Protein AF-A0A954U5G1-F1 (afdb_monomer)

Radius of gyration: 24.32 Å; Cα contacts (8 Å, |Δi|>4): 125; chains: 1; bounding box: 34×85×56 Å

Nearest PDB structures (foldseek):
  5ier-assembly4_D  TM=6.107E-01  e=1.294E+00  synthetic construct
  4rth-assembly1_A  TM=5.246E-01  e=1.869E+00  Zea mays
  4j8t-assembly5_C-3  TM=7.708E-01  e=8.641E+00  Pseudomonas aeruginosa PAO1
  4rth-assembly2_B  TM=5.357E-01  e=4.683E+00  Zea mays
  4o7p-assembly1_A  TM=5.088E-01  e=5.294E+00  Mycobacterium tuberculosis

Sequence (109 aa):
MPQSQELQSHEHHSQEIVLATLPGANSGERVLMVLKNRVGEESRVEMRQQTWCEQIGWYTQSSIGMEPQQVAALRNALGQTATVSSGPRHFSRLRKPGFEPRVVHADSA

Solvent-accessible surface area (backbone atoms only — not comparable to full-atom values): 7151 Å² total; per-residue (Å²): 134,84,83,82,80,78,80,78,78,76,78,69,66,65,51,77,43,81,77,46,79,43,83,40,97,48,96,52,31,32,35,36,35,29,41,39,42,37,75,96,52,78,64,31,41,31,44,31,39,29,38,57,40,96,91,77,42,76,42,76,80,45,75,47,81,33,51,66,70,53,50,52,51,49,51,53,62,65,62,61,78,75,67,83,86,74,76,73,95,76,67,92,73,75,71,81,77,82,84,73,86,81,83,77,84,80,82,85,129

Secondary structure (DSSP, 8-state):
-------------EEEEEEEEEE-SSTTEEEEEEEEEETTS--EEEEEEEEEETTTEEEEEEEEEE-HHHHHHHHHHHHTT-------TT-TT----------------

Mean predicted aligned error: 15.63 Å

pLDDT: mean 79.01, std 18.63, range [45.84, 98.06]

Structure (mmCIF, N/CA/C/O backbone):
data_AF-A0A954U5G1-F1
#
_entry.id   AF-A0A954U5G1-F1
#
loop_
_atom_site.group_PDB
_atom_site.id
_atom_site.type_symbol
_atom_site.label_atom_id
_atom_site.label_alt_id
_atom_site.label_comp_id
_atom_site.label_asym_id
_atom_site.label_entity_id
_atom_site.label_seq_id
_atom_site.pdbx_PDB_ins_code
_atom_site.Cartn_x
_atom_site.Cartn_y
_atom_site.Cartn_z
_atom_site.occupancy
_atom_site.B_iso_or_equiv
_atom_site.auth_seq_id
_atom_site.auth_comp_id
_atom_site.auth_asym_id
_atom_site.auth_atom_id
_atom_site.pdbx_PDB_model_num
ATOM 1 N N . MET A 1 1 ? -21.412 48.611 -0.175 1.00 45.84 1 MET A N 1
ATOM 2 C CA . MET A 1 1 ? -20.125 47.907 -0.348 1.00 45.84 1 MET A CA 1
ATOM 3 C C . MET A 1 1 ? -20.238 46.561 0.363 1.00 45.84 1 MET A C 1
ATOM 5 O O . MET A 1 1 ? -20.263 46.576 1.587 1.00 45.84 1 MET A O 1
ATOM 9 N N . PRO A 1 2 ? -20.457 45.438 -0.343 1.00 50.41 2 PRO A N 1
ATOM 10 C CA . PRO A 1 2 ? -20.584 44.128 0.295 1.00 50.41 2 PRO A CA 1
ATOM 11 C C . PRO A 1 2 ? -19.204 43.554 0.655 1.00 50.41 2 PRO A C 1
ATOM 13 O O . PRO A 1 2 ? -18.255 43.682 -0.113 1.00 50.41 2 PRO A O 1
ATOM 16 N N . GLN A 1 3 ? -19.108 42.960 1.846 1.00 47.19 3 GLN A N 1
ATOM 17 C CA . GLN A 1 3 ? -17.928 42.269 2.365 1.00 47.19 3 GLN A CA 1
ATOM 18 C C . GLN A 1 3 ? -17.659 40.994 1.555 1.00 47.19 3 GLN A C 1
ATOM 20 O O . GLN A 1 3 ? -18.491 40.089 1.522 1.00 47.19 3 GLN A O 1
ATOM 25 N N . SER A 1 4 ? -16.484 40.920 0.934 1.00 57.25 4 SER A N 1
ATOM 26 C CA . SER A 1 4 ? -15.933 39.696 0.357 1.00 57.25 4 SER A CA 1
ATOM 27 C C . SER A 1 4 ? -15.586 38.725 1.488 1.00 57.25 4 SER A C 1
ATOM 29 O O . SER A 1 4 ? -14.604 38.926 2.197 1.00 57.25 4 SER A O 1
ATOM 31 N N . GLN A 1 5 ? -16.412 37.697 1.692 1.00 52.84 5 GLN A N 1
ATOM 32 C CA . GLN A 1 5 ? -16.040 36.545 2.511 1.00 52.84 5 GLN A CA 1
ATOM 33 C C . GLN A 1 5 ? -14.991 35.733 1.750 1.00 52.84 5 GLN A C 1
ATOM 35 O O . GLN A 1 5 ? -15.282 35.065 0.760 1.00 52.84 5 GLN A O 1
ATOM 40 N N . GLU A 1 6 ? -13.755 35.853 2.213 1.00 51.81 6 GLU A N 1
ATOM 41 C CA . GLU A 1 6 ? -12.611 35.051 1.811 1.00 51.81 6 GLU A CA 1
ATOM 42 C C . GLU A 1 6 ? -12.886 33.590 2.201 1.00 51.81 6 GLU A C 1
ATOM 44 O O . GLU A 1 6 ? -13.038 33.257 3.378 1.00 51.81 6 GLU A O 1
ATOM 49 N N . LEU A 1 7 ? -13.042 32.729 1.194 1.00 53.00 7 LEU A N 1
ATOM 50 C CA . LEU A 1 7 ? -13.214 31.287 1.345 1.00 53.00 7 LEU A CA 1
ATOM 51 C C . LEU A 1 7 ? -11.960 30.716 2.015 1.00 53.00 7 LEU A C 1
ATOM 53 O O . LEU A 1 7 ? -10.952 30.476 1.354 1.00 53.00 7 LEU A O 1
ATOM 57 N N . GLN A 1 8 ? -12.021 30.509 3.330 1.00 50.03 8 GLN A N 1
ATOM 58 C CA . GLN A 1 8 ? -10.999 29.777 4.068 1.00 50.03 8 GLN A CA 1
ATOM 59 C C . GLN A 1 8 ? -10.960 28.340 3.541 1.00 50.03 8 GLN A C 1
ATOM 61 O O . GLN A 1 8 ? -11.825 27.513 3.831 1.00 50.03 8 GLN A O 1
ATOM 66 N N . SER A 1 9 ? -9.949 28.053 2.728 1.00 50.22 9 SER A N 1
ATOM 67 C CA . SER A 1 9 ? -9.553 26.711 2.332 1.00 50.22 9 SER A CA 1
ATOM 68 C C . SER A 1 9 ? -9.127 25.946 3.585 1.00 50.22 9 SER A C 1
ATOM 70 O O . SER A 1 9 ? -7.994 26.070 4.044 1.00 50.22 9 SER A O 1
ATOM 72 N N . HIS A 1 10 ? -10.056 25.190 4.173 1.00 53.78 10 HIS A N 1
ATOM 73 C CA . HIS A 1 10 ? -9.752 24.236 5.233 1.00 53.78 10 HIS A CA 1
ATOM 74 C C . HIS A 1 10 ? -8.781 23.190 4.676 1.00 53.78 10 HIS A C 1
ATOM 76 O O . HIS A 1 10 ? -9.182 22.276 3.952 1.00 53.78 10 HIS A O 1
ATOM 82 N N . GLU A 1 11 ? -7.495 23.321 4.998 1.00 56.66 11 GLU A N 1
ATOM 83 C CA . GLU A 1 11 ? -6.527 22.256 4.770 1.00 56.66 11 GLU A CA 1
ATOM 84 C C . GLU A 1 11 ? -6.933 21.050 5.621 1.00 56.66 11 GLU A C 1
ATOM 86 O O . GLU A 1 11 ? -6.718 20.998 6.833 1.00 56.66 11 GLU A O 1
ATOM 91 N N . HIS A 1 12 ? -7.576 20.067 4.994 1.00 59.19 12 HIS A N 1
ATOM 92 C CA . HIS A 1 12 ? -7.830 18.793 5.644 1.00 59.19 12 HIS A CA 1
ATOM 93 C C . HIS A 1 12 ? -6.504 18.045 5.756 1.00 59.19 12 HIS A C 1
ATOM 95 O O . HIS A 1 12 ? -6.054 17.409 4.802 1.00 59.19 12 HIS A O 1
ATOM 101 N N . HIS A 1 13 ? -5.894 18.101 6.939 1.00 67.81 13 HIS A N 1
ATOM 102 C CA . HIS A 1 13 ? -4.756 17.258 7.271 1.00 67.81 13 HIS A CA 1
ATOM 103 C C . HIS A 1 13 ? -5.179 15.789 7.119 1.00 67.81 13 HIS A C 1
ATOM 105 O O . HIS A 1 13 ? -6.087 15.308 7.805 1.00 67.81 13 HIS A O 1
ATOM 111 N N . SER A 1 14 ? -4.570 15.093 6.161 1.00 79.50 14 SER A N 1
ATOM 112 C CA . SER A 1 14 ? -4.791 13.669 5.932 1.00 79.50 14 SER A CA 1
ATOM 113 C C . SER A 1 14 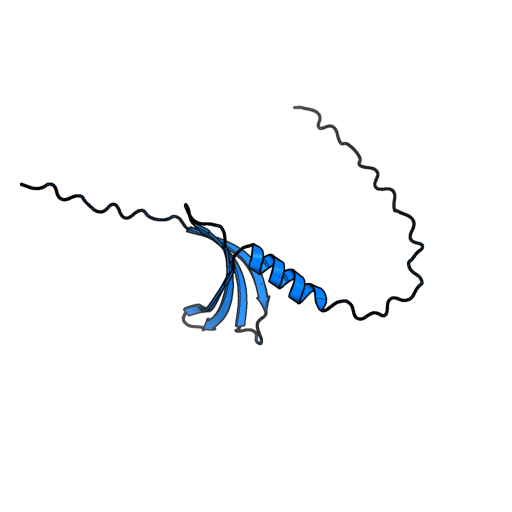? -3.516 12.922 6.291 1.00 79.50 14 SER A C 1
ATOM 115 O O . SER A 1 14 ? -2.434 13.240 5.802 1.00 79.50 14 SER A O 1
ATOM 117 N N . GLN A 1 15 ? -3.644 11.964 7.203 1.00 91.31 15 GLN A N 1
ATOM 118 C CA . GLN A 1 15 ? -2.554 11.101 7.624 1.00 91.31 15 GLN A CA 1
ATOM 119 C C . GLN A 1 15 ? -2.700 9.755 6.919 1.00 91.31 15 GLN A C 1
ATOM 121 O O . GLN A 1 15 ? -3.775 9.151 6.914 1.00 91.31 15 GLN A O 1
ATOM 126 N N . GLU A 1 16 ? -1.603 9.270 6.349 1.00 94.56 16 GLU A N 1
ATOM 127 C CA . GLU A 1 16 ? -1.532 7.952 5.728 1.00 94.56 16 GLU A CA 1
ATOM 128 C C . GLU A 1 16 ? -0.492 7.091 6.444 1.00 94.56 16 GLU A C 1
ATOM 130 O O . GLU A 1 16 ? 0.602 7.555 6.765 1.00 94.56 16 GLU A O 1
ATOM 135 N N . ILE A 1 17 ? -0.830 5.827 6.693 1.00 95.88 17 ILE A N 1
ATOM 136 C CA . ILE A 1 17 ? 0.063 4.858 7.335 1.00 95.88 17 ILE A CA 1
ATOM 137 C C . ILE A 1 17 ? 0.107 3.603 6.471 1.00 95.88 17 ILE A C 1
ATOM 139 O O . ILE A 1 17 ? -0.922 2.972 6.236 1.00 95.88 17 ILE A O 1
ATOM 143 N N . VAL A 1 18 ? 1.294 3.210 6.009 1.00 96.69 18 VAL A N 1
ATOM 144 C CA . VAL A 1 18 ? 1.470 1.932 5.306 1.00 96.69 18 VAL A CA 1
ATOM 145 C C . VAL A 1 18 ? 1.410 0.802 6.332 1.00 96.69 18 VAL A C 1
ATOM 147 O O . VAL A 1 18 ? 2.272 0.696 7.199 1.00 96.69 18 VAL A O 1
ATOM 150 N N . LEU A 1 19 ? 0.381 -0.036 6.233 1.00 95.44 19 LEU A N 1
ATOM 151 C CA . LEU A 1 19 ? 0.164 -1.190 7.104 1.00 95.44 19 LEU A CA 1
ATOM 152 C C . LEU A 1 19 ? 0.949 -2.416 6.631 1.00 95.44 19 LEU A C 1
ATOM 154 O O . LEU A 1 19 ? 1.451 -3.184 7.447 1.00 95.44 19 LEU A O 1
ATOM 158 N N . ALA A 1 20 ? 1.026 -2.620 5.314 1.00 95.44 20 ALA A N 1
ATOM 159 C CA . ALA A 1 20 ? 1.735 -3.743 4.713 1.00 95.44 20 ALA A CA 1
ATOM 160 C C . ALA A 1 20 ? 2.157 -3.438 3.272 1.00 95.44 20 ALA A C 1
ATOM 162 O O . ALA A 1 20 ? 1.482 -2.695 2.558 1.00 95.44 20 ALA A O 1
ATOM 163 N N . THR A 1 21 ? 3.233 -4.093 2.839 1.00 97.19 21 THR A N 1
ATOM 164 C CA . THR A 1 21 ? 3.682 -4.140 1.444 1.00 97.19 21 THR A CA 1
ATOM 165 C C . THR A 1 21 ? 3.687 -5.594 1.004 1.00 97.19 21 THR A C 1
ATOM 167 O O . THR A 1 21 ? 4.418 -6.408 1.565 1.00 97.19 21 THR A O 1
ATOM 170 N N . LEU A 1 22 ? 2.870 -5.920 0.011 1.00 95.75 22 LEU A N 1
ATOM 171 C CA . LEU A 1 22 ? 2.785 -7.245 -0.587 1.00 95.75 22 LEU A CA 1
ATOM 172 C C . LEU A 1 22 ? 3.532 -7.235 -1.928 1.00 95.75 22 LEU A C 1
ATOM 174 O O . LEU A 1 22 ? 3.392 -6.268 -2.685 1.00 95.75 22 LEU A O 1
ATOM 178 N N . PRO A 1 23 ? 4.320 -8.275 -2.243 1.00 96.25 23 PRO A N 1
ATOM 179 C CA . PRO A 1 23 ? 4.964 -8.381 -3.548 1.00 96.25 23 PRO A CA 1
ATOM 180 C C . PRO A 1 23 ? 3.911 -8.497 -4.660 1.00 96.25 23 PRO A C 1
ATOM 182 O O . PRO A 1 23 ? 2.874 -9.137 -4.472 1.00 96.25 23 PRO A O 1
ATOM 185 N N . GLY A 1 24 ? 4.168 -7.857 -5.801 1.00 93.12 24 GLY A N 1
ATOM 186 C CA . GLY A 1 24 ? 3.372 -8.015 -7.017 1.00 93.12 24 GLY A CA 1
ATOM 187 C C . GLY A 1 24 ? 3.796 -9.238 -7.830 1.00 93.12 24 GLY A C 1
ATOM 188 O O . GLY A 1 24 ? 4.514 -10.112 -7.340 1.00 93.12 24 GLY A O 1
ATOM 189 N N . ALA A 1 25 ? 3.365 -9.302 -9.092 1.00 90.56 25 ALA A N 1
ATOM 190 C CA . ALA A 1 25 ? 3.692 -10.429 -9.969 1.00 90.56 25 ALA A CA 1
ATOM 191 C C . ALA A 1 25 ? 5.174 -10.453 -10.388 1.00 90.56 25 ALA A C 1
ATOM 193 O O . ALA A 1 25 ? 5.717 -11.510 -10.706 1.00 90.56 25 ALA A O 1
ATOM 194 N N . ASN A 1 26 ? 5.836 -9.295 -10.384 1.00 94.19 26 ASN A N 1
ATOM 195 C CA . ASN A 1 26 ? 7.251 -9.133 -10.703 1.00 94.19 26 ASN A CA 1
ATOM 196 C C . ASN A 1 26 ? 7.913 -8.124 -9.746 1.00 94.19 26 ASN A C 1
ATOM 198 O O . ASN A 1 26 ? 7.248 -7.481 -8.936 1.00 94.19 26 ASN A O 1
ATOM 202 N N . SER A 1 27 ? 9.237 -7.973 -9.835 1.00 91.00 27 SER A N 1
ATOM 203 C CA . SER A 1 27 ? 10.012 -7.082 -8.956 1.00 91.00 27 SER A CA 1
ATOM 204 C C . SER A 1 27 ? 9.685 -5.594 -9.118 1.00 91.00 27 SER A C 1
ATOM 206 O O . SER A 1 27 ? 10.006 -4.802 -8.236 1.00 91.00 27 SER A O 1
ATOM 208 N N . GLY A 1 28 ? 9.077 -5.210 -10.242 1.00 96.50 28 GLY A N 1
ATOM 209 C CA . GLY A 1 28 ? 8.632 -3.849 -10.519 1.00 96.50 28 GLY A CA 1
ATOM 210 C C . GLY A 1 28 ? 7.212 -3.570 -10.040 1.00 96.50 28 GLY A C 1
ATOM 211 O O . GLY A 1 28 ? 6.719 -2.474 -10.272 1.00 96.50 28 GLY A O 1
ATOM 212 N N . GLU A 1 29 ? 6.546 -4.519 -9.384 1.00 97.44 29 GLU A N 1
ATOM 213 C CA . GLU A 1 29 ? 5.162 -4.389 -8.939 1.00 97.44 29 GLU A CA 1
ATOM 214 C C . GLU A 1 29 ? 5.024 -4.697 -7.449 1.00 97.44 29 GLU A C 1
ATOM 216 O O . GLU A 1 29 ? 5.674 -5.590 -6.900 1.00 97.44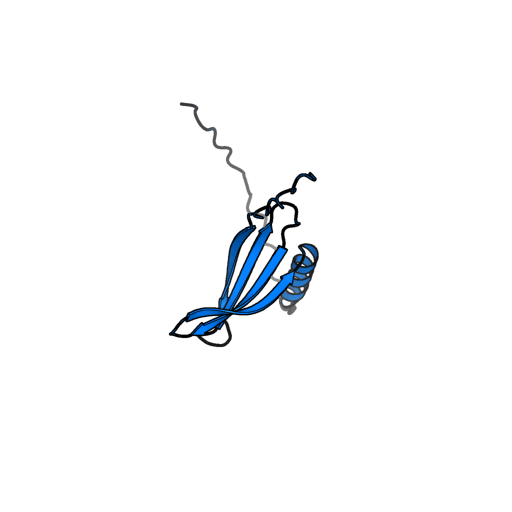 29 GLU A O 1
ATOM 221 N N . ARG A 1 30 ? 4.131 -3.969 -6.778 1.00 97.81 30 ARG A N 1
ATOM 222 C CA . ARG A 1 30 ? 3.758 -4.238 -5.386 1.00 97.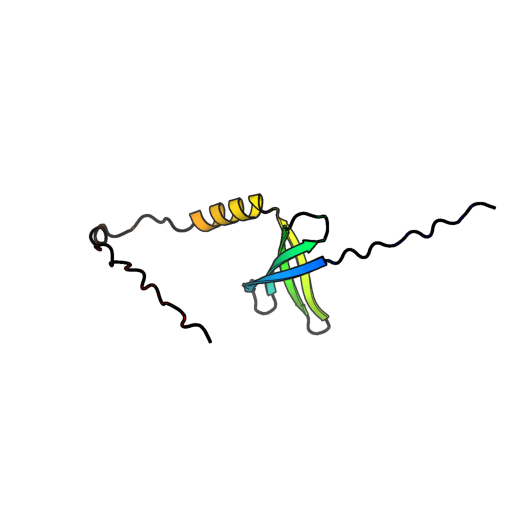81 30 ARG A CA 1
ATOM 223 C C . ARG A 1 30 ? 2.336 -3.796 -5.095 1.00 97.81 30 ARG A C 1
ATOM 225 O O . ARG A 1 30 ? 1.796 -2.927 -5.776 1.00 97.81 30 ARG A O 1
ATOM 232 N N . VAL A 1 31 ? 1.760 -4.339 -4.031 1.00 97.69 31 VAL A N 1
ATOM 233 C CA . VAL A 1 31 ? 0.500 -3.854 -3.464 1.00 97.69 31 VAL A CA 1
ATOM 234 C C . VAL A 1 31 ? 0.769 -3.283 -2.078 1.00 97.69 31 VAL A C 1
ATOM 236 O O . VAL A 1 31 ? 1.307 -3.972 -1.216 1.00 97.69 31 VAL A O 1
ATOM 239 N N . LEU A 1 32 ? 0.397 -2.027 -1.843 1.00 97.81 32 LEU A N 1
ATOM 240 C CA . LEU A 1 32 ? 0.426 -1.421 -0.513 1.00 97.81 32 LEU A CA 1
ATOM 241 C C . LEU A 1 32 ? -0.952 -1.504 0.129 1.00 97.81 32 LEU A C 1
ATOM 243 O O . LEU A 1 32 ? -1.944 -1.152 -0.505 1.00 97.81 32 LEU A O 1
ATOM 247 N N . MET A 1 33 ? -1.003 -1.895 1.399 1.00 96.69 33 MET A N 1
ATOM 248 C CA . MET A 1 33 ? -2.155 -1.634 2.256 1.00 96.69 33 MET A CA 1
ATOM 249 C C . MET A 1 33 ? -1.884 -0.371 3.058 1.00 96.69 33 MET A C 1
ATOM 251 O O . MET A 1 33 ? -0.905 -0.309 3.802 1.00 96.69 33 MET A O 1
ATOM 255 N N . VAL A 1 34 ? -2.740 0.631 2.905 1.00 97.25 34 VAL A N 1
ATOM 256 C CA . VAL A 1 34 ? -2.578 1.955 3.508 1.00 97.25 34 VAL A CA 1
ATOM 257 C C . VAL A 1 34 ? -3.808 2.278 4.342 1.00 97.25 34 VAL A C 1
ATOM 259 O O . VAL A 1 34 ? -4.925 2.193 3.848 1.00 97.25 34 VAL A O 1
ATOM 262 N N . LEU A 1 35 ? -3.625 2.665 5.599 1.00 95.69 35 LEU A N 1
ATOM 263 C CA . LEU A 1 35 ? -4.677 3.278 6.402 1.00 95.69 35 LEU A CA 1
ATOM 264 C C . LEU A 1 35 ? -4.705 4.777 6.107 1.00 95.69 35 LEU A C 1
ATOM 266 O O . LEU A 1 35 ? -3.695 5.454 6.309 1.00 95.69 35 LEU A O 1
ATOM 270 N N . LYS A 1 36 ? -5.847 5.293 5.654 1.00 94.31 36 LYS A N 1
ATOM 271 C CA . LYS A 1 36 ? -6.101 6.726 5.507 1.00 94.31 36 LYS A CA 1
ATOM 272 C C . LYS A 1 36 ? -6.963 7.209 6.658 1.00 94.31 36 LYS A C 1
ATOM 274 O O . LYS A 1 36 ? -8.080 6.726 6.845 1.00 94.31 36 LYS A O 1
ATOM 279 N N . ASN A 1 37 ? -6.461 8.209 7.365 1.00 90.69 37 ASN A N 1
ATOM 280 C CA . ASN A 1 37 ? -7.202 8.940 8.378 1.00 90.69 37 ASN A CA 1
ATOM 281 C C . ASN A 1 37 ? -7.301 10.392 7.924 1.00 90.69 37 ASN A C 1
ATOM 283 O O . ASN A 1 37 ? -6.283 11.071 7.776 1.00 90.69 37 ASN A O 1
ATOM 287 N N . ARG A 1 38 ? -8.518 10.880 7.692 1.00 87.62 38 ARG A N 1
ATOM 288 C CA . ARG A 1 38 ? -8.759 12.284 7.359 1.00 87.62 38 ARG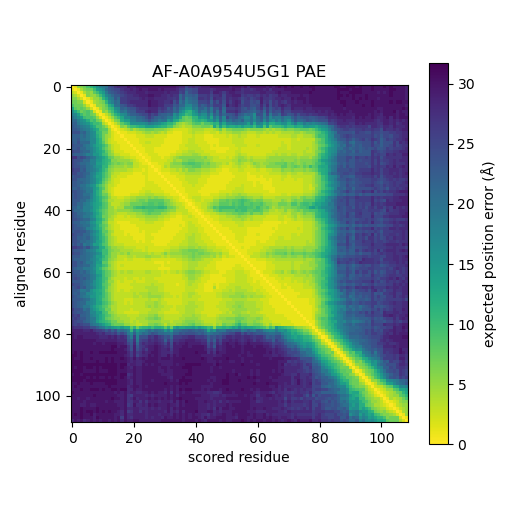 A CA 1
ATOM 289 C C . ARG A 1 38 ? -9.604 12.915 8.452 1.00 87.62 38 ARG A C 1
ATOM 291 O O . ARG A 1 38 ? -10.576 12.326 8.911 1.00 87.62 38 ARG A O 1
ATOM 298 N N . VAL A 1 39 ? -9.216 14.112 8.887 1.00 85.69 39 VAL A N 1
ATOM 299 C CA . VAL A 1 39 ? -9.955 14.839 9.924 1.00 85.69 39 VAL A CA 1
ATOM 300 C C . VAL A 1 39 ? -11.391 15.080 9.452 1.00 85.69 39 VAL A C 1
ATOM 302 O O . VAL A 1 39 ? -11.600 15.693 8.402 1.00 85.69 39 VAL A O 1
ATOM 305 N N . GLY A 1 40 ? -12.356 14.599 10.241 1.00 84.19 40 GLY A N 1
ATOM 306 C CA . GLY A 1 40 ? -13.790 14.703 9.957 1.00 84.19 40 GLY A CA 1
ATOM 307 C C . GLY A 1 40 ? -14.366 13.579 9.089 1.00 84.19 40 GLY A C 1
ATOM 308 O O . GLY A 1 40 ? -15.559 13.606 8.809 1.00 84.19 40 GLY A O 1
ATOM 309 N N . GLU A 1 41 ? -13.558 12.597 8.686 1.00 86.50 41 GLU A N 1
ATOM 310 C CA . GLU A 1 41 ? -14.000 11.428 7.920 1.00 86.50 41 GLU A CA 1
ATOM 311 C C . GLU A 1 41 ? -13.660 10.131 8.663 1.00 86.50 41 GLU A C 1
ATOM 313 O O . GLU A 1 41 ? -12.752 10.083 9.497 1.00 86.50 41 GLU A O 1
ATOM 318 N N . GLU A 1 42 ? -14.398 9.063 8.362 1.00 88.00 42 GLU A N 1
ATOM 319 C CA . GLU A 1 42 ? -14.090 7.739 8.896 1.00 88.00 42 GLU A CA 1
ATOM 320 C C . GLU A 1 42 ? -12.766 7.208 8.329 1.00 88.00 42 GLU A C 1
ATOM 322 O O . GLU A 1 42 ? -12.415 7.434 7.168 1.00 88.00 42 GLU A O 1
ATOM 327 N N . SER A 1 43 ? -12.026 6.479 9.165 1.00 90.31 43 SER A N 1
ATOM 328 C CA . SER A 1 43 ? -10.803 5.788 8.765 1.00 90.31 43 SER A CA 1
ATOM 329 C C . SER A 1 43 ? -11.091 4.721 7.713 1.00 90.31 43 SER A C 1
ATOM 331 O O . SER A 1 43 ? -11.959 3.869 7.905 1.00 90.31 43 SER A O 1
ATOM 333 N N . ARG A 1 44 ? -10.300 4.709 6.637 1.00 94.56 44 ARG A N 1
ATOM 334 C CA . ARG A 1 44 ? -10.448 3.753 5.529 1.00 94.56 44 ARG A CA 1
ATOM 335 C C . ARG A 1 44 ? -9.143 3.053 5.222 1.00 94.56 44 ARG A C 1
ATOM 337 O O . ARG A 1 44 ? -8.072 3.643 5.339 1.00 94.56 44 ARG A O 1
ATOM 344 N N . VAL A 1 45 ? -9.233 1.805 4.778 1.00 96.00 45 VAL A N 1
ATOM 345 C CA . VAL A 1 45 ? -8.075 1.080 4.247 1.00 96.00 45 VAL A CA 1
ATOM 346 C C . VAL A 1 45 ? -8.094 1.183 2.731 1.00 96.00 45 VAL A C 1
ATOM 348 O O . VAL A 1 45 ? -9.123 0.980 2.102 1.00 96.00 45 VAL A O 1
ATOM 351 N N . GLU A 1 46 ? -6.954 1.479 2.130 1.00 96.88 46 GLU A N 1
ATOM 352 C CA . GLU A 1 46 ? -6.772 1.523 0.689 1.00 96.88 46 GLU A CA 1
ATOM 353 C C . GLU A 1 46 ? -5.746 0.467 0.274 1.00 96.88 46 GLU A C 1
ATOM 355 O O . GLU A 1 46 ? -4.630 0.430 0.796 1.00 96.88 46 GLU A O 1
ATOM 360 N N . MET A 1 47 ? -6.117 -0.390 -0.675 1.00 96.94 47 MET A N 1
ATOM 361 C CA . MET A 1 47 ? -5.159 -1.224 -1.396 1.00 96.94 47 MET A CA 1
ATOM 362 C C . MET A 1 47 ? -4.697 -0.466 -2.630 1.00 96.94 47 MET A C 1
ATOM 364 O O . MET A 1 47 ? -5.524 -0.064 -3.443 1.00 96.94 47 MET A O 1
ATOM 368 N N . ARG A 1 48 ? -3.387 -0.274 -2.778 1.00 97.69 48 ARG A N 1
ATOM 369 C CA . ARG A 1 48 ? -2.786 0.433 -3.914 1.00 97.69 48 ARG A CA 1
ATOM 370 C C . ARG A 1 48 ? -1.883 -0.508 -4.680 1.00 97.69 48 ARG A C 1
ATOM 372 O O . ARG A 1 48 ? -0.876 -0.954 -4.135 1.00 97.69 48 ARG A O 1
ATOM 379 N N . GLN A 1 49 ? -2.203 -0.763 -5.940 1.00 97.88 49 GLN A N 1
ATOM 380 C CA . GLN A 1 49 ? -1.260 -1.389 -6.855 1.00 97.88 49 GLN A CA 1
ATOM 381 C C . GLN A 1 49 ? -0.268 -0.329 -7.320 1.00 97.88 49 GLN A C 1
ATOM 383 O O . GLN A 1 49 ? -0.662 0.724 -7.829 1.00 97.88 49 GLN A O 1
ATOM 388 N N . GLN A 1 50 ? 1.016 -0.606 -7.128 1.00 98.06 50 GLN A N 1
ATOM 389 C CA . GLN A 1 50 ? 2.094 0.271 -7.541 1.00 98.06 50 GLN A CA 1
ATOM 390 C C . GLN A 1 50 ? 3.042 -0.426 -8.499 1.00 98.06 50 GLN A C 1
ATOM 392 O O . GLN A 1 50 ? 3.338 -1.612 -8.347 1.00 98.06 50 GLN A O 1
ATOM 397 N N . THR A 1 51 ? 3.565 0.365 -9.427 1.00 97.81 51 THR A N 1
ATOM 398 C CA . THR A 1 51 ? 4.571 -0.056 -10.394 1.00 97.81 51 THR A CA 1
ATOM 399 C C . THR A 1 51 ? 5.791 0.850 -10.271 1.00 97.81 51 THR A C 1
ATOM 401 O O . THR A 1 51 ? 5.664 2.041 -9.985 1.00 97.81 51 THR A O 1
ATOM 404 N N . TRP A 1 52 ? 6.980 0.282 -10.439 1.00 97.31 52 TRP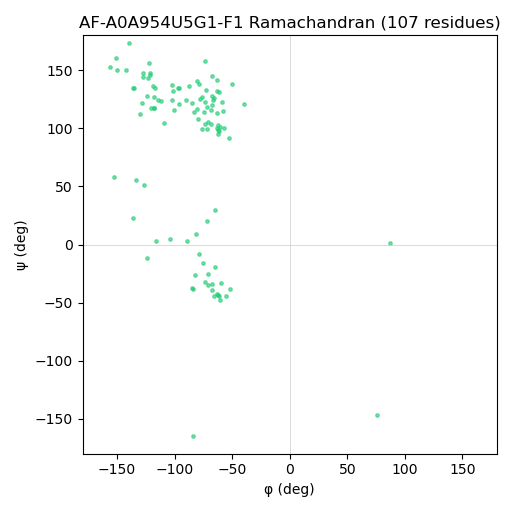 A N 1
ATOM 405 C CA . TRP A 1 52 ? 8.235 1.018 -10.485 1.00 97.31 52 TRP A CA 1
ATOM 406 C C . TRP A 1 52 ? 8.527 1.484 -11.908 1.00 97.31 52 TRP A C 1
ATOM 408 O O . TRP A 1 52 ? 8.393 0.728 -12.869 1.00 97.31 52 TRP A O 1
ATOM 418 N N . CYS A 1 53 ? 8.971 2.726 -12.035 1.00 96.56 53 CYS A N 1
ATOM 419 C CA . CYS A 1 53 ? 9.502 3.287 -13.267 1.00 96.56 53 CYS A CA 1
ATOM 420 C C . CYS A 1 53 ? 10.761 4.091 -12.926 1.00 96.56 53 CYS A C 1
ATOM 422 O O . CYS A 1 53 ? 10.761 4.843 -11.954 1.00 96.56 53 CYS A O 1
ATOM 424 N N . GLU A 1 54 ? 11.839 3.937 -13.694 1.00 96.62 54 GLU A N 1
ATOM 425 C CA . GLU A 1 54 ? 13.154 4.504 -13.352 1.00 96.62 54 GLU A CA 1
ATOM 426 C C . GLU A 1 54 ? 13.134 6.032 -13.208 1.00 96.62 54 GLU A C 1
ATOM 428 O O . GLU A 1 54 ? 13.834 6.584 -12.364 1.00 96.62 54 GLU A O 1
ATOM 433 N N . GLN A 1 55 ? 12.300 6.718 -13.991 1.00 97.19 55 GLN A N 1
ATOM 434 C CA . GLN A 1 55 ? 12.240 8.179 -14.031 1.00 97.19 55 GLN A CA 1
ATOM 435 C C . GLN A 1 55 ? 11.398 8.797 -12.904 1.00 97.19 55 GLN A C 1
ATOM 437 O O . GLN A 1 55 ? 11.624 9.949 -12.545 1.00 97.19 55 GLN A O 1
ATOM 442 N N . ILE A 1 56 ? 10.413 8.068 -12.368 1.00 95.44 56 ILE A N 1
ATOM 443 C CA . ILE A 1 56 ? 9.414 8.603 -11.416 1.00 95.44 56 ILE A CA 1
ATOM 444 C C . ILE A 1 56 ? 9.358 7.835 -10.089 1.00 95.44 56 ILE A C 1
ATOM 446 O O . ILE A 1 56 ? 8.742 8.294 -9.130 1.00 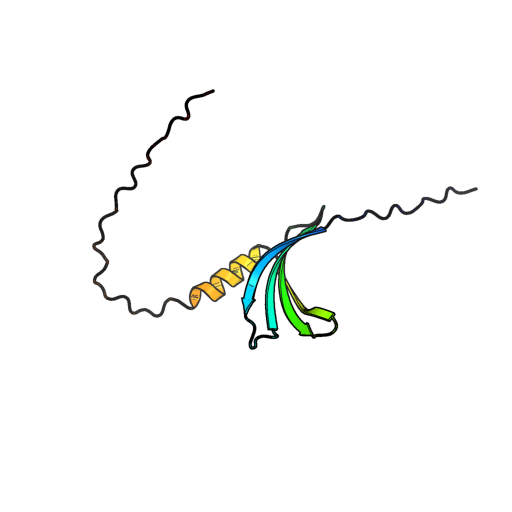95.44 56 ILE A O 1
ATOM 450 N N . GLY A 1 57 ? 10.000 6.671 -10.020 1.00 96.69 57 GLY A N 1
ATOM 451 C CA . GLY A 1 57 ? 9.930 5.749 -8.898 1.00 96.69 57 GLY A CA 1
ATOM 452 C C . GLY A 1 57 ? 8.622 4.958 -8.848 1.00 96.69 57 GLY A C 1
ATOM 453 O O . GLY A 1 57 ? 8.049 4.590 -9.875 1.00 96.69 57 GLY A O 1
ATOM 454 N N . TRP A 1 58 ? 8.163 4.656 -7.632 1.00 97.19 58 TRP A N 1
ATOM 455 C CA . TRP A 1 58 ? 6.895 3.962 -7.410 1.00 97.19 58 TRP A CA 1
ATOM 456 C C . TRP A 1 58 ? 5.724 4.901 -7.673 1.00 97.19 58 TRP A C 1
ATOM 458 O O . TRP A 1 58 ? 5.573 5.909 -6.986 1.00 97.19 58 TRP A O 1
ATOM 468 N N . TYR A 1 59 ? 4.846 4.521 -8.593 1.00 96.88 59 TYR A N 1
ATOM 469 C CA . TYR A 1 59 ? 3.596 5.230 -8.844 1.00 96.88 59 TYR A CA 1
ATOM 470 C C . TYR A 1 59 ? 2.405 4.300 -8.639 1.00 96.88 59 TYR A C 1
ATOM 472 O O . TYR A 1 59 ? 2.492 3.094 -8.863 1.00 96.88 59 TYR A O 1
ATOM 480 N N . THR A 1 60 ? 1.286 4.858 -8.181 1.00 97.25 60 THR A N 1
ATOM 481 C CA . THR A 1 60 ? 0.038 4.110 -8.003 1.00 97.25 60 THR A CA 1
ATOM 482 C C . THR A 1 60 ? -0.669 3.985 -9.344 1.00 97.25 60 THR A C 1
ATOM 484 O O . THR A 1 60 ? -1.074 4.986 -9.927 1.00 97.25 60 THR A O 1
ATOM 487 N N . GLN A 1 61 ? -0.820 2.755 -9.826 1.00 93.81 61 GLN A N 1
ATOM 488 C CA . GLN A 1 61 ? -1.538 2.452 -11.062 1.00 93.81 61 GLN A CA 1
ATOM 489 C C . GLN A 1 61 ? -3.044 2.319 -10.813 1.00 93.81 61 GLN A C 1
ATOM 491 O O . GLN A 1 61 ? -3.854 2.726 -11.640 1.00 93.81 61 GLN A O 1
ATOM 496 N N . SER A 1 62 ? -3.415 1.736 -9.672 1.00 96.38 62 SER A N 1
ATOM 497 C CA . SER A 1 62 ? -4.803 1.486 -9.290 1.00 96.38 62 SER A CA 1
ATOM 498 C C . SER A 1 62 ? -4.945 1.516 -7.776 1.00 96.38 62 SER A C 1
ATOM 500 O O . SER A 1 62 ? -4.006 1.163 -7.051 1.00 96.38 62 SER A O 1
ATOM 502 N N . SER A 1 63 ? -6.118 1.916 -7.292 1.00 96.75 63 SER A N 1
ATOM 503 C CA . SER A 1 63 ? -6.441 1.820 -5.881 1.00 96.75 63 SER A CA 1
ATOM 504 C C . SER A 1 63 ? -7.887 1.428 -5.611 1.00 96.75 63 SER A C 1
ATOM 506 O O . SER A 1 63 ? -8.796 1.696 -6.395 1.00 96.75 63 SER A O 1
ATOM 508 N N . ILE A 1 64 ? -8.083 0.749 -4.482 1.00 96.12 64 ILE A N 1
ATOM 509 C CA . ILE A 1 64 ? -9.386 0.308 -3.993 1.00 96.12 64 ILE A CA 1
ATOM 510 C C . ILE A 1 64 ? -9.494 0.739 -2.534 1.00 96.12 64 ILE A C 1
ATOM 512 O O . ILE A 1 64 ? -8.772 0.229 -1.675 1.00 96.12 64 ILE A O 1
ATOM 516 N N . GLY A 1 65 ? -10.394 1.682 -2.264 1.00 95.62 65 GLY A N 1
ATOM 517 C CA . GLY A 1 65 ? -10.768 2.075 -0.909 1.00 95.62 65 GLY A CA 1
ATOM 518 C C . GLY A 1 65 ? -11.778 1.099 -0.311 1.00 95.62 65 GLY A C 1
ATOM 519 O O . GLY A 1 65 ? -12.679 0.629 -1.003 1.00 95.62 65 GLY A O 1
ATOM 520 N N . MET A 1 66 ? -11.623 0.801 0.972 1.00 95.38 66 MET A N 1
ATOM 521 C CA . MET A 1 66 ? -12.470 -0.119 1.719 1.00 95.38 66 MET A CA 1
ATOM 522 C C . MET A 1 66 ? -12.828 0.467 3.079 1.00 95.38 66 MET A C 1
ATOM 524 O O . MET A 1 66 ? -11.962 0.948 3.819 1.00 95.38 66 MET A O 1
ATOM 528 N N . GLU A 1 67 ? -14.104 0.347 3.423 1.00 93.88 67 GLU A N 1
ATOM 529 C CA . GLU A 1 67 ? -14.599 0.603 4.772 1.00 93.88 67 GLU A CA 1
ATOM 530 C C . GLU A 1 67 ? -14.191 -0.536 5.726 1.00 93.88 67 GLU A C 1
ATOM 532 O O . GLU A 1 67 ? -13.971 -1.675 5.282 1.00 93.88 67 GLU A O 1
ATOM 537 N N . PRO A 1 68 ? -14.145 -0.297 7.048 1.00 89.12 68 PRO A N 1
ATOM 538 C CA . PRO A 1 68 ? -13.742 -1.310 8.027 1.00 89.12 68 PRO A CA 1
ATOM 539 C C . PRO A 1 68 ? -14.496 -2.648 7.910 1.00 89.12 68 PRO A C 1
ATOM 541 O O . PRO A 1 68 ? -13.899 -3.721 8.037 1.00 89.12 68 PRO A O 1
ATOM 544 N N . GLN A 1 69 ? -15.799 -2.617 7.613 1.00 91.44 69 GLN A N 1
ATOM 545 C CA . GLN A 1 69 ? -16.626 -3.822 7.462 1.00 91.44 69 GLN A CA 1
ATOM 546 C C . GLN A 1 69 ? -16.227 -4.635 6.221 1.00 91.44 69 GLN A C 1
ATOM 548 O O . GLN A 1 69 ? -16.250 -5.867 6.253 1.00 91.44 69 GLN A O 1
ATOM 553 N N . GLN A 1 70 ? -15.809 -3.966 5.143 1.00 93.94 70 GLN A N 1
ATOM 554 C CA . GLN A 1 70 ? -15.330 -4.622 3.925 1.00 93.94 70 GLN A CA 1
ATOM 555 C C . GLN A 1 70 ? -13.963 -5.277 4.148 1.00 93.94 70 GLN A C 1
ATOM 557 O O . GLN A 1 70 ? -13.729 -6.373 3.642 1.00 93.94 70 GLN A O 1
ATOM 562 N N . VAL A 1 71 ? -13.095 -4.675 4.969 1.00 91.12 71 VAL A N 1
ATOM 563 C CA . VAL A 1 71 ? -11.815 -5.287 5.372 1.00 91.12 71 VAL A CA 1
ATOM 564 C C . VAL A 1 71 ? -12.052 -6.570 6.171 1.00 91.12 71 VAL A C 1
ATOM 566 O O . VAL A 1 71 ? -11.402 -7.588 5.925 1.00 91.12 71 VAL A O 1
ATOM 569 N N . ALA A 1 72 ? -13.014 -6.559 7.099 1.00 88.56 72 ALA A N 1
ATOM 570 C CA . ALA A 1 72 ? -13.393 -7.756 7.847 1.00 88.56 72 ALA A CA 1
ATOM 571 C C . ALA A 1 72 ? -13.952 -8.856 6.926 1.00 88.56 72 ALA A C 1
ATOM 573 O O . ALA A 1 72 ? -13.560 -10.020 7.046 1.00 88.56 72 ALA A O 1
ATOM 574 N N . ALA A 1 73 ? -14.819 -8.493 5.976 1.00 90.19 73 ALA A N 1
ATOM 575 C CA . ALA A 1 73 ? -15.342 -9.422 4.977 1.00 90.19 73 ALA A CA 1
ATOM 576 C C . ALA A 1 73 ? -14.224 -10.008 4.096 1.00 90.19 73 ALA A C 1
ATOM 578 O O . ALA A 1 73 ? -14.175 -11.224 3.904 1.00 90.19 73 ALA A O 1
ATOM 579 N N . LEU A 1 74 ? -13.284 -9.175 3.636 1.00 89.56 74 LEU A N 1
ATOM 580 C CA . LEU A 1 74 ? -12.120 -9.601 2.859 1.00 89.56 74 LEU A CA 1
ATOM 581 C C . LEU A 1 74 ? -11.243 -10.573 3.654 1.00 89.56 74 LEU A C 1
ATOM 583 O O . LEU A 1 74 ? -10.905 -11.642 3.152 1.00 89.56 74 LEU A O 1
ATOM 587 N N . ARG A 1 75 ? -10.926 -10.254 4.916 1.00 88.69 75 ARG A N 1
ATOM 588 C CA . ARG A 1 75 ? -10.187 -11.160 5.810 1.00 88.69 75 ARG A CA 1
ATOM 589 C C . ARG A 1 75 ? -10.888 -12.510 5.925 1.00 88.69 75 ARG A C 1
ATOM 591 O O . ARG A 1 75 ? -10.222 -13.537 5.874 1.00 88.69 75 ARG A O 1
ATOM 598 N N . ASN A 1 76 ? -12.209 -12.519 6.084 1.00 87.75 76 ASN A N 1
ATOM 599 C CA . ASN A 1 76 ? -12.969 -13.760 6.195 1.00 87.75 76 ASN A CA 1
ATOM 600 C C . ASN A 1 76 ? -12.955 -14.556 4.886 1.00 87.75 76 ASN A C 1
ATOM 602 O O . ASN A 1 76 ? -12.843 -15.777 4.939 1.00 87.75 76 ASN A O 1
ATOM 606 N N . ALA A 1 77 ? -13.041 -13.895 3.731 1.00 88.81 77 ALA A N 1
ATOM 607 C CA . ALA A 1 77 ? -12.958 -14.550 2.428 1.00 88.81 77 ALA A CA 1
ATOM 608 C C . ALA A 1 77 ? -11.565 -15.159 2.182 1.00 88.81 77 ALA A C 1
ATOM 610 O O . ALA A 1 77 ? -11.458 -16.314 1.779 1.00 88.81 77 ALA A O 1
ATOM 611 N N . LEU A 1 78 ? -10.499 -14.416 2.496 1.00 86.12 78 LEU A N 1
ATOM 612 C CA . LEU A 1 78 ? -9.112 -14.873 2.348 1.00 86.12 78 LEU A CA 1
ATOM 613 C C . LEU A 1 78 ? -8.711 -15.911 3.409 1.00 86.12 78 LEU A C 1
ATOM 615 O O . LEU A 1 78 ? -7.911 -16.797 3.142 1.00 86.12 78 LEU A O 1
ATOM 619 N N . GLY A 1 79 ? -9.262 -15.831 4.620 1.00 75.62 79 GLY A N 1
ATOM 620 C CA . GLY A 1 79 ? -9.004 -16.781 5.707 1.00 75.62 79 GLY A CA 1
ATOM 621 C C . GLY A 1 79 ? -9.705 -18.132 5.533 1.00 75.62 79 GLY A C 1
ATOM 622 O O . GLY A 1 79 ? -9.332 -19.102 6.190 1.00 75.62 79 GLY A O 1
ATOM 623 N N . GLN A 1 80 ? -10.696 -18.223 4.642 1.00 59.31 80 GLN A N 1
ATOM 624 C CA . GLN A 1 80 ? -11.404 -19.471 4.336 1.00 59.31 80 GLN A CA 1
ATOM 625 C C . GLN A 1 80 ? -10.625 -20.403 3.393 1.00 59.31 80 GLN A C 1
ATOM 627 O O . GLN A 1 80 ? -11.003 -21.562 3.247 1.00 59.31 80 GLN A O 1
ATOM 632 N N . THR A 1 81 ? -9.503 -19.970 2.806 1.00 54.19 81 THR A N 1
ATOM 633 C CA . THR A 1 81 ? -8.684 -20.827 1.926 1.00 54.19 81 THR A CA 1
ATOM 634 C C . THR A 1 81 ? -7.732 -21.774 2.672 1.00 54.19 81 THR A C 1
ATOM 636 O O . THR A 1 81 ? -6.922 -22.445 2.039 1.00 54.19 81 THR A O 1
ATOM 639 N N . ALA A 1 82 ? -7.834 -21.885 4.004 1.00 53.75 82 ALA A N 1
ATOM 640 C CA . ALA A 1 82 ? -7.024 -22.792 4.824 1.00 53.75 82 ALA A CA 1
ATOM 641 C C . ALA A 1 82 ? -7.867 -23.712 5.728 1.00 53.75 82 ALA A C 1
ATOM 643 O O . ALA A 1 82 ? -7.606 -23.844 6.920 1.00 53.75 82 ALA A O 1
ATOM 644 N N . THR A 1 83 ? -8.857 -24.403 5.164 1.00 51.69 83 THR A N 1
ATOM 645 C CA . THR A 1 83 ? -9.393 -25.645 5.753 1.00 51.69 83 THR A CA 1
ATOM 646 C C . THR A 1 83 ? -9.545 -26.733 4.693 1.00 51.69 83 THR A C 1
ATOM 648 O O . THR A 1 83 ? -10.591 -27.362 4.544 1.00 51.69 83 THR A O 1
ATOM 651 N N . VAL A 1 84 ? -8.450 -27.052 3.995 1.00 50.38 84 VAL A N 1
ATOM 652 C CA . VAL A 1 84 ? -8.261 -28.445 3.567 1.00 50.38 84 VAL A CA 1
ATOM 653 C C . VAL A 1 84 ? -8.159 -29.294 4.831 1.00 50.38 84 VAL A C 1
ATOM 655 O O . VAL A 1 84 ? -7.150 -29.347 5.530 1.00 50.38 84 VAL A O 1
ATOM 658 N N . SER A 1 85 ? -9.296 -29.898 5.147 1.00 53.53 85 SER A N 1
ATOM 659 C CA . SER A 1 85 ? -9.482 -30.980 6.095 1.00 53.53 85 SER A CA 1
ATOM 660 C C . SER A 1 85 ? -8.527 -32.140 5.785 1.00 53.53 85 SER A C 1
ATOM 662 O O . SER A 1 85 ? -8.873 -33.062 5.051 1.00 53.53 85 SER A O 1
ATOM 664 N N . SER A 1 86 ? -7.347 -32.140 6.398 1.00 53.25 86 SER A N 1
ATOM 665 C CA . SER A 1 86 ? -6.606 -33.367 6.712 1.00 53.25 86 SER A CA 1
ATOM 666 C C . SER A 1 86 ? -5.706 -33.145 7.930 1.00 53.25 86 SER A C 1
ATOM 668 O O . SER A 1 86 ? -4.487 -33.297 7.877 1.00 53.25 86 SER A O 1
ATOM 670 N N . GLY A 1 87 ? -6.299 -32.759 9.059 1.00 49.12 87 GLY A N 1
ATOM 671 C CA . GLY A 1 87 ? -5.610 -32.911 10.338 1.00 49.12 87 GLY A CA 1
ATOM 672 C C . GLY A 1 87 ? -5.457 -34.406 10.657 1.00 49.12 87 GLY A C 1
ATOM 673 O O . GLY A 1 87 ? -6.467 -35.117 10.653 1.00 49.12 87 GLY A O 1
ATOM 674 N N . PRO A 1 88 ? -4.255 -34.926 10.972 1.00 51.84 88 PRO A N 1
ATOM 675 C CA . PRO A 1 88 ? -4.147 -36.222 11.626 1.00 51.84 88 PRO A CA 1
ATOM 676 C C . PRO A 1 88 ? -4.860 -36.114 12.980 1.00 51.84 88 PRO A C 1
ATOM 678 O O . PRO A 1 88 ? -4.604 -35.178 13.740 1.00 51.84 88 PRO A O 1
ATOM 681 N N . ARG A 1 89 ? -5.742 -37.067 13.307 1.00 58.34 89 ARG A N 1
ATOM 682 C CA . ARG A 1 89 ? -6.527 -37.137 14.563 1.00 58.34 89 ARG A CA 1
ATOM 683 C C . ARG A 1 89 ? -5.673 -37.339 15.838 1.00 58.34 89 ARG A C 1
ATOM 685 O O . ARG A 1 89 ? -6.138 -37.953 16.792 1.00 58.34 89 ARG A O 1
ATOM 692 N N . HIS A 1 90 ? -4.429 -36.862 15.873 1.00 51.72 90 HIS A N 1
ATOM 693 C CA . HIS A 1 90 ? -3.444 -37.194 16.904 1.00 51.72 90 HIS A CA 1
ATOM 694 C C . HIS A 1 90 ? -2.977 -36.005 17.771 1.00 51.72 90 HIS A C 1
ATOM 696 O O . HIS A 1 90 ? -2.153 -36.189 18.661 1.00 51.72 90 HIS A O 1
ATOM 702 N N . PHE A 1 91 ? -3.510 -34.790 17.586 1.00 58.25 91 PHE A N 1
ATOM 703 C CA . PHE A 1 91 ? -3.140 -33.634 18.429 1.00 58.25 91 PHE A CA 1
ATOM 704 C C . PHE A 1 91 ? -4.178 -33.237 19.487 1.00 58.25 91 PHE A C 1
ATOM 706 O O . PHE A 1 91 ? -3.959 -32.300 20.249 1.00 58.25 91 PHE A O 1
ATOM 713 N N . SER A 1 92 ? -5.265 -33.993 19.644 1.00 55.75 92 SER A N 1
ATOM 714 C CA . SER A 1 92 ? -6.308 -33.750 20.656 1.00 55.75 92 SER A CA 1
ATOM 715 C C . SER A 1 92 ? -5.887 -34.058 22.109 1.00 55.75 92 SER A C 1
ATOM 717 O O . SER A 1 92 ? -6.741 -34.226 22.976 1.00 55.75 92 SER A O 1
ATOM 719 N N . ARG A 1 93 ? -4.582 -34.115 22.420 1.00 59.91 93 ARG A N 1
ATOM 720 C CA . ARG A 1 93 ? -4.072 -34.334 23.791 1.00 59.91 93 ARG A CA 1
ATOM 721 C C . ARG A 1 93 ? -2.906 -33.440 24.217 1.00 59.91 93 ARG A C 1
ATOM 723 O O . ARG A 1 93 ? -2.203 -33.784 25.166 1.00 59.91 93 ARG A O 1
ATOM 730 N N . LEU A 1 94 ? -2.711 -32.276 23.603 1.00 61.12 94 LEU A N 1
ATOM 731 C CA . LEU A 1 94 ? -1.836 -31.279 24.221 1.00 61.12 94 LEU A CA 1
ATOM 732 C C . LEU A 1 94 ? -2.592 -30.606 25.374 1.00 61.12 94 LEU A C 1
ATOM 734 O O . LEU A 1 94 ? -3.456 -29.753 25.180 1.00 61.12 94 LEU A O 1
ATOM 738 N N . ARG A 1 95 ? -2.298 -31.075 26.593 1.00 59.78 95 ARG A N 1
ATOM 739 C CA . ARG A 1 95 ? -2.695 -30.437 27.852 1.00 59.78 95 ARG A CA 1
ATOM 740 C C . ARG A 1 95 ? -2.299 -28.956 27.799 1.00 59.78 95 ARG A C 1
ATOM 742 O O . ARG A 1 95 ? -1.202 -28.646 27.345 1.00 59.78 95 ARG A O 1
ATOM 749 N N . LYS A 1 96 ? -3.186 -28.069 28.272 1.00 60.25 96 LYS A N 1
ATOM 750 C CA . LYS A 1 96 ? -2.920 -26.631 28.463 1.00 60.25 96 LYS A CA 1
ATOM 751 C C . LYS A 1 96 ? -1.500 -26.429 29.019 1.00 60.25 96 LYS A C 1
ATOM 753 O O . LYS A 1 96 ? -1.251 -26.929 30.118 1.00 60.25 96 LYS A O 1
ATOM 758 N N . PRO A 1 97 ? -0.590 -25.697 28.352 1.00 55.38 97 PRO A N 1
ATOM 759 C CA . PRO A 1 97 ? 0.541 -25.147 29.075 1.00 55.38 97 PRO A CA 1
ATOM 760 C C . PRO A 1 97 ? -0.036 -24.110 30.042 1.00 55.38 97 PRO A C 1
ATOM 762 O O . PRO A 1 97 ? -0.820 -23.247 29.642 1.00 55.38 97 PRO A O 1
ATOM 765 N N . GLY A 1 98 ? 0.269 -24.276 31.328 1.00 64.06 98 GLY A N 1
ATOM 766 C CA . GLY A 1 98 ? -0.120 -23.351 32.382 1.00 64.06 98 GLY A CA 1
ATOM 767 C C . GLY A 1 98 ? 0.407 -21.964 32.053 1.00 64.06 98 GLY A C 1
ATOM 768 O O . GLY A 1 98 ? 1.587 -21.683 32.231 1.00 64.06 98 GL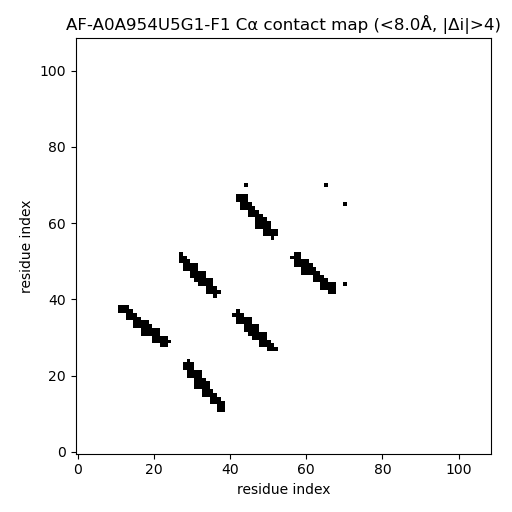Y A O 1
ATOM 769 N N . PHE A 1 99 ? -0.469 -21.112 31.531 1.00 66.50 99 PHE A N 1
ATOM 770 C CA . PHE A 1 99 ? -0.223 -19.686 31.511 1.00 66.50 99 PHE A CA 1
ATOM 771 C C . PHE A 1 99 ? -0.411 -19.194 32.944 1.00 66.50 99 PHE A C 1
ATOM 773 O O . PHE A 1 99 ? -1.538 -19.104 33.428 1.00 66.50 99 PHE A O 1
ATOM 780 N N 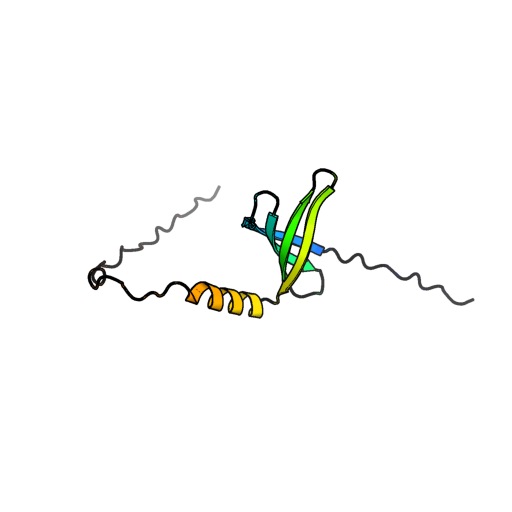. GLU A 1 100 ? 0.700 -18.939 33.626 1.00 62.06 100 GLU A N 1
ATOM 781 C CA . GLU A 1 100 ? 0.712 -18.311 34.939 1.00 62.06 100 GLU A CA 1
ATOM 782 C C . GLU A 1 100 ? 1.274 -16.890 34.768 1.00 62.06 100 GLU A C 1
ATOM 784 O O . GLU A 1 100 ? 2.470 -16.728 34.502 1.00 62.06 100 GLU A O 1
ATOM 789 N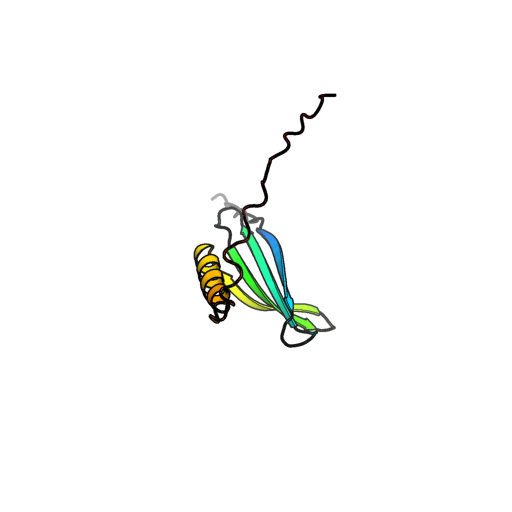 N . PRO A 1 101 ? 0.430 -15.844 34.809 1.00 62.72 101 PRO A N 1
ATOM 790 C CA . PRO A 1 101 ? 0.891 -14.477 34.628 1.00 62.72 101 PRO A CA 1
ATOM 791 C C . PRO A 1 101 ? 1.750 -14.066 35.826 1.00 62.72 101 PRO A C 1
ATOM 793 O O . PRO A 1 101 ? 1.266 -13.974 36.953 1.00 62.72 101 PRO A O 1
ATOM 796 N N . ARG A 1 102 ? 3.036 -13.795 35.589 1.00 68.75 102 ARG A N 1
ATOM 797 C CA . ARG A 1 102 ? 3.911 -13.199 36.603 1.00 68.75 102 ARG A CA 1
ATOM 798 C C . ARG A 1 102 ? 3.651 -11.699 36.653 1.00 68.75 102 ARG A C 1
ATOM 800 O O . ARG A 1 102 ? 4.016 -10.976 35.730 1.00 68.75 102 ARG A O 1
ATOM 807 N N . VAL A 1 103 ? 3.006 -11.246 37.722 1.00 72.88 103 VAL A N 1
ATOM 808 C CA . VAL A 1 103 ? 2.863 -9.820 38.032 1.00 72.88 103 VAL A CA 1
ATOM 809 C C . VAL A 1 103 ? 4.230 -9.300 38.474 1.00 72.88 103 VAL A C 1
ATOM 811 O O . VAL A 1 103 ? 4.793 -9.788 39.451 1.00 72.88 103 VAL A O 1
ATOM 814 N N . VAL A 1 104 ? 4.780 -8.339 37.734 1.00 65.12 104 VAL A N 1
ATOM 815 C CA . VAL A 1 104 ? 6.023 -7.647 38.091 1.00 65.12 104 VAL A CA 1
ATOM 816 C C . VAL A 1 104 ? 5.628 -6.304 38.696 1.00 65.12 104 VAL A C 1
ATOM 818 O O . VAL A 1 104 ? 5.018 -5.480 38.018 1.00 65.12 104 VAL A O 1
ATOM 821 N N . HIS A 1 105 ? 5.929 -6.098 39.977 1.00 62.31 105 HIS A N 1
ATOM 822 C CA . HIS A 1 105 ? 5.789 -4.788 40.608 1.00 62.31 105 HIS A CA 1
ATOM 823 C C . HIS A 1 105 ? 6.951 -3.900 40.151 1.00 62.31 105 HIS A C 1
ATOM 825 O O . HIS A 1 105 ? 8.108 -4.306 40.236 1.00 62.31 105 HIS A O 1
ATOM 831 N N . ALA A 1 106 ? 6.641 -2.713 39.632 1.00 60.38 106 ALA A N 1
ATOM 832 C CA . ALA A 1 106 ? 7.641 -1.686 39.374 1.00 60.38 106 ALA A CA 1
ATOM 833 C C . ALA A 1 106 ? 7.898 -0.930 40.683 1.00 60.38 106 ALA A C 1
ATOM 835 O O . ALA A 1 106 ? 6.992 -0.269 41.194 1.00 60.38 106 ALA A O 1
ATOM 836 N N . ASP A 1 107 ? 9.109 -1.047 41.228 1.00 56.78 107 ASP A N 1
ATOM 837 C CA . ASP A 1 107 ? 9.548 -0.176 42.315 1.00 56.78 107 ASP A CA 1
ATOM 838 C C . ASP A 1 107 ? 9.647 1.257 41.788 1.00 56.78 107 ASP A C 1
ATOM 840 O O . ASP A 1 107 ? 10.255 1.529 40.750 1.00 56.78 107 ASP A O 1
ATOM 844 N N . SER A 1 108 ? 8.962 2.157 42.488 1.00 55.44 108 SER A N 1
ATOM 845 C CA . SER A 1 108 ? 8.905 3.580 42.172 1.00 55.44 108 SER A CA 1
ATOM 846 C C . SER A 1 108 ? 10.244 4.239 42.509 1.00 55.44 108 SER A C 1
ATOM 848 O O . SER A 1 108 ? 10.770 4.027 43.602 1.00 55.44 108 SER A O 1
ATOM 850 N N . ALA A 1 109 ? 10.764 5.039 41.578 1.00 54.16 109 ALA A N 1
ATOM 851 C CA . ALA A 1 109 ? 11.862 5.979 41.793 1.00 54.16 109 ALA A CA 1
ATOM 852 C C . ALA A 1 109 ? 11.319 7.411 41.766 1.00 54.16 109 ALA A C 1
ATOM 854 O O . ALA A 1 109 ? 10.413 7.667 40.936 1.00 54.16 109 ALA A O 1
#

Foldseek 3Di:
DDDPDDPPPPPFDKDKDFPDWADDPDPQKIWTWIWIDTVPDDIKIKIFIWGQDPVPGTDTPDMDIDDPVVVVVVCVVVVVVPPPPDDDPPPPPPDDDDPDDDDDDDDDD